Protein AF-A0A517NU62-F1 (afdb_monomer_lite)

Organism: NCBI:txid1930275

Sequence (178 aa):
MQRYALQYPAKADVAESIVQDFHSFRQALNVASADQRVLVLINAPPTDEAKLRESLKPIANHANIIGRFHFDFDSSGAAKTAINPFSNEPGIAIIAPGEFGLTGKVIQKLPLDASRQTILQALESANTQYAQSTAKKVYSTHVSKGRKAGVYFEGAVPYGEDRDGDGQIDQGKGRRRR

Secondary structure (DSSP, 8-state):
-HHHHTTS--SS-GGGPPPP--S-HHHHHHHHHHTT-EEEEEE--TTTHHHHHHHHHHHHTSTTTTTTEEEEEESS-THHHHBSS---SSEEEEEEEPTTSS-EEEEEEE-TT--HHHHHHHHHHHHHHHHHHSPPPPHHHHHHHHHHTT-----SSPSS--SSSSSS----------

Radius of gyration: 19.27 Å; chains: 1; bounding box: 55×40×47 Å

pLDDT: mean 88.98, std 10.38, range [45.09, 97.94]

Foldseek 3Di:
DVVVCVVPDDPDDQLQDWAAADPDPLVQLQVCLVLLAKEKEFLDAPVCVVVLRRVCSNVCSPPLRPPRYHYYYDPPCPLPVQEPPDDNPGWIFTWRRDNRSSHIYGPDTGHSPDDSVRVNVVRVVSSVVSVVPDDDDDPVVSVVVCVVVVNDDQDPDHDADDPPPPPDHPPDPDPPDD

Structure (mmCIF, N/CA/C/O backbone):
data_AF-A0A517NU62-F1
#
_entry.id   AF-A0A517NU62-F1
#
loop_
_atom_site.group_PDB
_atom_site.id
_atom_site.type_symbol
_atom_site.label_atom_id
_atom_site.label_alt_id
_atom_site.label_comp_id
_atom_site.label_asym_id
_atom_site.label_entity_id
_atom_site.label_seq_id
_atom_site.pdbx_PD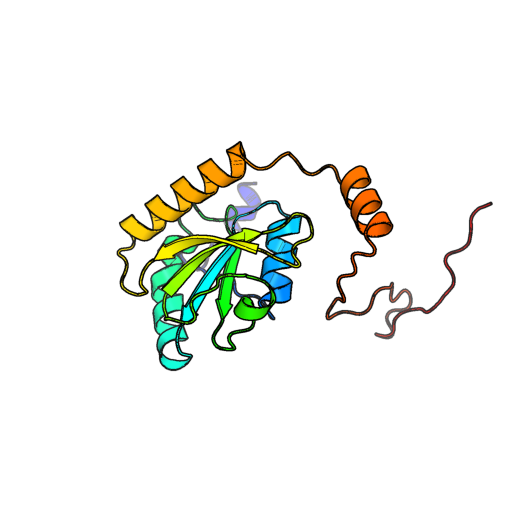B_ins_code
_atom_site.Cartn_x
_atom_site.Cartn_y
_atom_site.Cartn_z
_atom_site.occupancy
_atom_site.B_iso_or_equiv
_atom_site.auth_seq_id
_atom_site.auth_comp_id
_atom_site.auth_asym_id
_atom_site.auth_atom_id
_atom_site.pdbx_PDB_model_num
ATOM 1 N N . MET A 1 1 ? 14.232 -25.045 16.707 1.00 60.66 1 MET A N 1
ATOM 2 C CA . MET A 1 1 ? 13.334 -23.872 16.821 1.00 60.66 1 MET A CA 1
ATOM 3 C C . MET A 1 1 ? 12.718 -23.737 18.217 1.00 60.66 1 MET A C 1
ATOM 5 O O . MET A 1 1 ? 12.930 -22.703 18.831 1.00 60.66 1 MET A O 1
ATOM 9 N N . GLN A 1 2 ? 12.061 -24.763 18.781 1.00 62.62 2 GLN A N 1
ATOM 10 C CA . GLN A 1 2 ? 11.420 -24.669 20.113 1.00 62.62 2 GLN A CA 1
ATOM 11 C C . GLN A 1 2 ? 12.354 -24.274 21.279 1.00 62.62 2 GLN A C 1
ATOM 13 O O . GLN A 1 2 ? 11.968 -23.455 22.104 1.00 62.62 2 GLN A O 1
ATOM 18 N N . ARG A 1 3 ? 13.597 -24.783 21.331 1.00 73.06 3 ARG A N 1
ATOM 19 C CA . ARG A 1 3 ? 14.557 -24.482 22.419 1.00 73.06 3 ARG A CA 1
ATOM 20 C C . ARG A 1 3 ? 14.906 -22.991 22.553 1.00 73.06 3 ARG A C 1
ATOM 22 O O . ARG A 1 3 ? 15.128 -22.532 23.665 1.00 73.06 3 ARG A O 1
ATOM 29 N N . TYR A 1 4 ? 14.944 -22.250 21.444 1.00 76.06 4 TYR A N 1
ATOM 30 C CA . TYR A 1 4 ? 15.267 -20.817 21.442 1.00 76.06 4 TYR A CA 1
ATOM 31 C C . TYR A 1 4 ? 14.028 -19.938 21.644 1.00 76.06 4 TYR A C 1
ATOM 33 O O . TYR A 1 4 ? 14.117 -18.912 22.305 1.00 76.06 4 TYR A O 1
ATOM 41 N N . ALA A 1 5 ? 12.858 -20.361 21.153 1.00 75.06 5 ALA A N 1
ATOM 42 C CA . ALA A 1 5 ? 11.604 -19.632 21.364 1.00 75.06 5 ALA A CA 1
ATOM 43 C C . ALA A 1 5 ? 11.241 -19.509 22.856 1.00 75.06 5 ALA A C 1
ATOM 45 O O . ALA A 1 5 ? 10.744 -18.478 23.292 1.00 75.06 5 ALA A O 1
ATOM 46 N N . LEU A 1 6 ? 11.561 -20.532 23.657 1.00 81.19 6 LEU A N 1
ATOM 47 C CA . LEU A 1 6 ? 11.358 -20.513 25.110 1.00 81.19 6 LEU A CA 1
ATOM 48 C C . LEU A 1 6 ? 12.280 -19.527 25.848 1.00 81.19 6 LEU A C 1
ATOM 50 O O . LEU A 1 6 ? 11.954 -19.113 26.955 1.00 81.19 6 LEU A O 1
ATOM 54 N N . GLN A 1 7 ? 13.419 -19.149 25.258 1.00 89.44 7 GLN A N 1
ATOM 55 C CA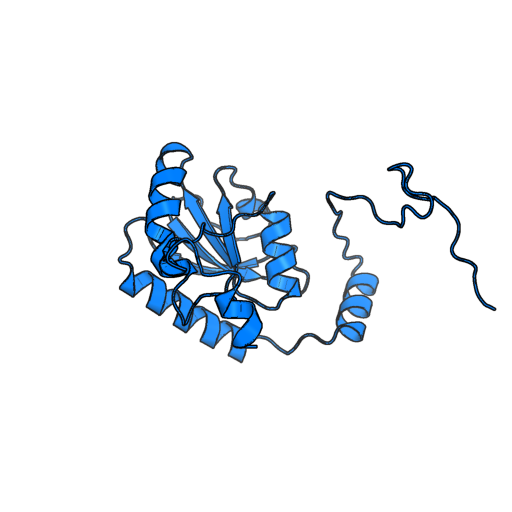 . GLN A 1 7 ? 14.353 -18.182 25.853 1.00 89.44 7 GLN A CA 1
ATOM 56 C C . GLN A 1 7 ? 13.919 -16.729 25.622 1.00 89.44 7 GLN A C 1
ATOM 58 O O . GLN A 1 7 ? 14.321 -15.845 26.374 1.00 89.44 7 GLN A O 1
ATOM 63 N N . TYR A 1 8 ? 13.084 -16.488 24.609 1.00 84.56 8 TYR A N 1
ATOM 64 C CA . TYR A 1 8 ? 12.605 -15.161 24.225 1.00 84.56 8 TYR A CA 1
ATOM 65 C C . TYR A 1 8 ? 11.080 -15.182 24.051 1.00 84.56 8 TYR A C 1
ATOM 67 O O . TYR A 1 8 ? 10.588 -15.089 22.923 1.00 84.56 8 TYR A O 1
ATOM 75 N N . PRO A 1 9 ? 10.315 -15.342 25.147 1.00 80.31 9 PRO A N 1
ATOM 76 C CA . PRO A 1 9 ? 8.863 -15.350 25.068 1.00 80.31 9 PRO A CA 1
ATOM 77 C C . PRO A 1 9 ? 8.342 -14.001 24.559 1.00 80.31 9 PRO A C 1
ATOM 79 O O . PRO A 1 9 ? 8.886 -12.939 24.882 1.00 80.31 9 PRO A O 1
ATOM 82 N N . ALA A 1 10 ? 7.269 -14.044 23.769 1.00 82.50 10 ALA A N 1
ATOM 83 C CA . ALA A 1 10 ? 6.583 -12.841 23.321 1.00 82.50 10 ALA A CA 1
ATOM 84 C C . ALA A 1 10 ? 6.074 -12.055 24.539 1.00 82.50 10 ALA A C 1
ATOM 86 O O . ALA A 1 10 ? 5.431 -12.611 25.427 1.00 82.50 10 ALA A O 1
ATOM 87 N N . LYS A 1 11 ? 6.387 -10.757 24.584 1.00 84.25 11 LYS A N 1
ATOM 88 C CA . LYS A 1 11 ? 5.987 -9.869 25.689 1.00 84.25 11 LYS A CA 1
ATOM 89 C C . LYS A 1 11 ? 4.559 -9.333 25.543 1.00 84.25 11 LYS A C 1
ATOM 91 O O . LYS A 1 11 ? 4.024 -8.792 26.501 1.00 84.25 11 LYS A O 1
ATOM 96 N N . ALA A 1 12 ? 3.978 -9.453 24.354 1.00 83.75 12 ALA A N 1
ATOM 97 C CA . ALA A 1 12 ? 2.646 -8.974 24.014 1.00 83.75 12 ALA A CA 1
ATOM 98 C C . ALA A 1 12 ? 2.039 -9.849 22.910 1.00 83.75 12 ALA A C 1
ATOM 100 O O . ALA A 1 12 ? 2.745 -10.638 22.274 1.00 83.75 12 ALA A O 1
ATOM 101 N N . ASP A 1 13 ? 0.735 -9.691 22.695 1.00 86.88 13 ASP A N 1
ATOM 102 C CA . ASP A 1 13 ? 0.022 -10.339 21.599 1.00 86.88 13 ASP A CA 1
ATOM 103 C C . ASP A 1 13 ? 0.471 -9.753 20.249 1.00 86.88 13 ASP A C 1
ATOM 105 O O . ASP A 1 13 ? 0.611 -8.540 20.090 1.00 86.88 13 ASP A O 1
ATOM 109 N N . VAL A 1 14 ? 0.675 -10.622 19.258 1.00 84.38 14 VAL A N 1
ATOM 110 C CA . VAL A 1 14 ? 0.995 -10.230 17.880 1.00 84.38 14 VAL A CA 1
ATOM 111 C C . VAL A 1 14 ? -0.123 -9.373 17.288 1.00 84.38 14 VAL A C 1
ATOM 113 O O . VAL A 1 14 ? 0.172 -8.467 16.508 1.00 84.38 14 VAL A O 1
ATOM 116 N N . ALA A 1 15 ? -1.379 -9.602 17.689 1.00 86.19 15 ALA A N 1
ATOM 117 C CA . ALA A 1 15 ? -2.527 -8.803 17.267 1.00 86.19 15 ALA A CA 1
ATOM 118 C C . ALA A 1 15 ? -2.367 -7.305 17.590 1.00 86.19 15 ALA A C 1
ATOM 120 O O . ALA A 1 15 ? -2.867 -6.467 16.838 1.00 86.19 15 ALA A O 1
ATOM 121 N N . GLU A 1 16 ? -1.607 -6.982 18.641 1.00 88.25 16 GLU A N 1
ATOM 122 C CA . GLU A 1 16 ? -1.365 -5.625 19.143 1.00 88.25 16 GLU A CA 1
ATOM 123 C C . GLU A 1 16 ? -0.125 -4.951 18.536 1.00 88.25 16 GLU A C 1
ATOM 125 O O . GLU A 1 16 ? 0.228 -3.826 18.908 1.00 88.25 16 GLU A O 1
ATOM 130 N N . SER A 1 17 ? 0.556 -5.618 17.599 1.00 91.44 17 SER A N 1
ATOM 131 C CA . SER A 1 17 ? 1.743 -5.060 16.946 1.00 91.44 17 SER A CA 1
ATOM 132 C C . SER A 1 17 ? 1.393 -3.781 16.191 1.00 91.44 17 SER A C 1
ATOM 134 O O . SER A 1 17 ? 0.332 -3.673 15.576 1.00 91.44 17 SER A O 1
ATOM 136 N N . ILE A 1 18 ? 2.306 -2.811 16.208 1.00 93.44 18 ILE A N 1
ATOM 137 C CA . ILE A 1 18 ? 2.119 -1.546 15.497 1.00 93.44 18 ILE A CA 1
ATOM 138 C C . ILE A 1 18 ? 1.877 -1.773 14.001 1.00 93.44 18 ILE A C 1
ATOM 140 O O . ILE A 1 18 ? 2.465 -2.661 13.382 1.00 93.44 18 ILE A O 1
ATOM 144 N N . VAL A 1 19 ? 1.014 -0.944 13.420 1.00 95.06 19 VAL A N 1
ATOM 145 C CA . VAL A 1 19 ? 0.759 -0.959 11.979 1.00 95.06 19 VAL A CA 1
ATOM 146 C C . VAL A 1 19 ? 1.964 -0.357 11.263 1.00 95.06 19 VAL A C 1
ATOM 148 O O . VAL A 1 19 ? 2.492 0.670 11.695 1.00 95.06 19 VAL A O 1
ATOM 151 N N . GLN A 1 20 ? 2.393 -1.008 10.180 1.00 95.00 20 GLN A N 1
ATOM 152 C CA . GLN A 1 20 ? 3.456 -0.499 9.320 1.00 95.00 20 GLN A CA 1
ATOM 153 C C . GLN A 1 20 ? 3.120 0.907 8.818 1.00 95.00 20 GLN A C 1
ATOM 155 O O . GLN A 1 20 ? 1.971 1.208 8.502 1.00 95.00 20 GLN A O 1
ATOM 160 N N . ASP A 1 21 ? 4.153 1.734 8.734 1.00 94.38 21 ASP A N 1
ATOM 161 C CA . ASP A 1 21 ? 4.095 3.074 8.181 1.00 94.38 21 ASP A CA 1
ATOM 162 C C . ASP A 1 21 ? 5.463 3.424 7.603 1.00 94.38 21 ASP A C 1
ATOM 164 O O . ASP A 1 21 ? 6.494 3.084 8.198 1.00 94.38 21 ASP A O 1
ATOM 168 N N . PHE A 1 22 ? 5.488 4.027 6.421 1.00 93.62 22 PHE A N 1
ATOM 169 C CA . PHE A 1 22 ? 6.728 4.372 5.745 1.00 93.62 22 PHE A CA 1
ATOM 170 C C . PHE A 1 22 ? 7.084 5.833 5.988 1.00 93.62 22 PHE A C 1
ATOM 172 O O . PHE A 1 22 ? 6.263 6.670 6.333 1.00 93.62 22 PHE A O 1
ATOM 179 N N . HIS A 1 23 ? 8.348 6.173 5.740 1.00 90.88 23 HIS A N 1
ATOM 180 C CA . HIS A 1 23 ? 8.784 7.564 5.822 1.00 90.88 23 HIS A CA 1
ATOM 181 C C . HIS A 1 23 ? 8.115 8.457 4.759 1.00 90.88 23 HIS A C 1
ATOM 183 O O . HIS A 1 23 ? 8.003 9.667 4.936 1.00 90.88 23 HIS A O 1
ATOM 189 N N . SER A 1 24 ? 7.709 7.877 3.625 1.00 92.31 24 SER A N 1
ATOM 190 C CA . SER A 1 24 ? 6.983 8.595 2.580 1.00 92.31 24 SER A CA 1
ATOM 191 C C . SER A 1 24 ? 6.123 7.657 1.741 1.00 92.31 24 SER A C 1
ATOM 193 O O . SER A 1 24 ? 6.540 6.537 1.429 1.00 92.31 24 SER A O 1
ATOM 195 N N . PHE A 1 25 ? 5.006 8.185 1.236 1.00 93.81 25 PHE A N 1
ATOM 196 C CA . PHE A 1 25 ? 4.135 7.482 0.294 1.00 93.81 25 PHE A CA 1
ATOM 197 C C . PHE A 1 25 ? 4.890 6.940 -0.931 1.00 93.81 25 PHE A C 1
ATOM 199 O O . PHE A 1 25 ? 4.674 5.816 -1.387 1.00 93.81 25 PHE A O 1
ATOM 206 N N . ARG A 1 26 ? 5.841 7.723 -1.456 1.00 93.69 26 ARG A N 1
ATOM 207 C CA . ARG A 1 26 ? 6.681 7.314 -2.588 1.00 93.69 26 ARG A CA 1
ATOM 208 C C . ARG A 1 26 ? 7.483 6.047 -2.271 1.00 93.69 26 ARG A C 1
ATOM 210 O O . ARG A 1 26 ? 7.615 5.176 -3.128 1.00 93.69 26 ARG A O 1
ATOM 217 N N . GLN A 1 27 ? 8.017 5.941 -1.054 1.00 94.12 27 GLN A N 1
ATOM 218 C CA . GLN A 1 27 ? 8.725 4.746 -0.600 1.00 94.12 27 GLN A CA 1
ATOM 219 C C . GLN A 1 27 ? 7.764 3.570 -0.414 1.00 94.12 27 GLN A C 1
ATOM 221 O O . GLN A 1 27 ? 8.070 2.481 -0.898 1.00 94.12 27 GLN A O 1
ATOM 226 N N . ALA A 1 28 ? 6.604 3.789 0.212 1.00 95.88 28 ALA A N 1
ATOM 227 C CA . ALA A 1 28 ? 5.588 2.754 0.398 1.00 95.88 28 ALA A CA 1
ATOM 228 C C . ALA A 1 28 ? 5.165 2.123 -0.937 1.00 95.88 28 ALA A C 1
ATOM 230 O O . ALA A 1 28 ? 5.155 0.900 -1.089 1.00 95.88 28 ALA A O 1
ATOM 231 N N . LEU A 1 29 ? 4.897 2.959 -1.945 1.00 96.25 29 LEU A N 1
ATOM 232 C CA . LEU A 1 29 ? 4.494 2.518 -3.279 1.00 96.25 29 LEU A CA 1
ATOM 233 C C . LEU A 1 29 ? 5.602 1.747 -4.009 1.00 96.25 29 LEU A C 1
ATOM 235 O O . LEU A 1 29 ? 5.332 0.745 -4.681 1.00 96.25 29 LEU A O 1
ATOM 239 N N . ASN A 1 30 ? 6.855 2.183 -3.864 1.00 95.12 30 ASN A N 1
ATOM 240 C CA . ASN A 1 30 ? 7.994 1.497 -4.461 1.00 95.12 30 ASN A CA 1
ATOM 241 C C . ASN A 1 30 ? 8.243 0.125 -3.829 1.00 95.12 30 ASN A C 1
ATOM 243 O O . ASN A 1 30 ? 8.381 -0.858 -4.560 1.00 95.12 30 ASN A O 1
ATOM 247 N N . VAL A 1 31 ? 8.220 0.042 -2.497 1.00 95.19 31 VAL A N 1
ATOM 248 C CA . VAL A 1 31 ? 8.375 -1.222 -1.766 1.00 95.19 31 VAL A CA 1
ATOM 249 C C . VAL A 1 31 ? 7.232 -2.179 -2.105 1.00 95.19 31 VAL A C 1
ATOM 251 O O . VAL A 1 31 ? 7.490 -3.329 -2.451 1.00 95.19 31 VAL A O 1
ATOM 254 N N . ALA A 1 32 ? 5.987 -1.695 -2.142 1.00 96.69 32 ALA A N 1
ATOM 255 C CA . ALA A 1 32 ? 4.843 -2.507 -2.552 1.00 96.69 32 ALA A CA 1
ATOM 256 C C . ALA A 1 32 ? 5.001 -3.076 -3.972 1.00 96.69 32 ALA A C 1
ATOM 258 O O . ALA A 1 32 ? 4.707 -4.248 -4.216 1.00 96.69 32 ALA A O 1
ATOM 259 N N . SER A 1 33 ? 5.534 -2.288 -4.911 1.00 95.81 33 SER A N 1
ATOM 260 C CA . SER A 1 33 ? 5.857 -2.782 -6.252 1.00 95.81 33 SER A CA 1
ATOM 261 C C . SER A 1 33 ? 6.969 -3.830 -6.246 1.00 95.81 33 SER A C 1
ATOM 263 O O . SER A 1 33 ? 6.884 -4.834 -6.963 1.00 95.81 33 SER A O 1
ATOM 265 N N . ALA A 1 34 ? 8.039 -3.597 -5.483 1.00 93.50 34 ALA A N 1
ATOM 266 C CA . ALA A 1 34 ? 9.192 -4.489 -5.404 1.00 93.50 34 ALA A CA 1
ATOM 267 C C . ALA A 1 34 ? 8.792 -5.868 -4.862 1.00 93.50 34 ALA A C 1
ATOM 269 O O . ALA A 1 34 ? 9.112 -6.880 -5.488 1.00 93.50 34 ALA A O 1
ATOM 270 N N . ASP A 1 35 ? 7.997 -5.882 -3.793 1.00 95.06 35 ASP A N 1
ATOM 271 C CA . ASP A 1 35 ? 7.494 -7.091 -3.138 1.00 95.06 35 ASP A CA 1
ATOM 272 C C . ASP A 1 35 ? 6.313 -7.737 -3.884 1.00 95.06 35 ASP A C 1
ATOM 274 O O . ASP A 1 35 ? 5.875 -8.828 -3.522 1.00 95.06 35 ASP A O 1
ATOM 278 N N . GLN A 1 36 ? 5.795 -7.081 -4.931 1.00 95.06 36 GLN A N 1
ATOM 279 C CA . GLN A 1 36 ? 4.554 -7.442 -5.621 1.00 95.06 36 GLN A CA 1
ATOM 280 C C . GLN A 1 36 ? 3.385 -7.637 -4.644 1.00 95.06 36 GLN A C 1
ATOM 282 O O . GLN A 1 36 ? 2.705 -8.664 -4.659 1.00 95.06 36 GLN A O 1
ATOM 287 N N . ARG A 1 37 ? 3.139 -6.628 -3.808 1.00 96.44 37 ARG A N 1
ATOM 288 C CA . ARG A 1 37 ? 2.056 -6.601 -2.821 1.00 96.44 37 ARG A CA 1
ATOM 289 C C . ARG A 1 37 ? 1.145 -5.404 -3.032 1.00 96.44 37 ARG A C 1
ATOM 291 O O . ARG A 1 37 ? 1.545 -4.386 -3.587 1.00 96.44 37 ARG A O 1
ATOM 298 N N . VAL A 1 38 ? -0.085 -5.531 -2.554 1.00 97.19 38 VAL A N 1
ATOM 299 C CA . VAL A 1 38 ? -1.053 -4.432 -2.537 1.00 97.19 38 VAL A CA 1
ATOM 300 C C . VAL A 1 38 ? -0.694 -3.460 -1.406 1.00 97.19 38 VAL A C 1
ATOM 302 O O . VAL A 1 38 ? -0.334 -3.887 -0.305 1.00 97.19 38 VAL A O 1
ATOM 305 N N . LEU A 1 39 ? -0.793 -2.159 -1.684 1.00 97.94 39 LEU A N 1
ATOM 306 C CA . LEU A 1 39 ? -0.610 -1.092 -0.700 1.00 97.94 39 LEU A CA 1
ATOM 307 C C . LEU A 1 39 ? -1.971 -0.653 -0.151 1.00 97.94 39 LEU A C 1
ATOM 309 O O . LEU A 1 39 ? -2.896 -0.386 -0.915 1.00 97.94 39 LEU A O 1
ATOM 313 N N . VAL A 1 40 ? -2.085 -0.551 1.166 1.00 97.69 40 VAL A N 1
ATOM 314 C CA . VAL A 1 40 ? -3.244 -0.015 1.877 1.00 97.69 40 VAL A CA 1
ATOM 315 C C . VAL A 1 40 ? -2.865 1.359 2.404 1.00 97.69 40 VAL A C 1
ATOM 317 O O . VAL A 1 40 ? -2.078 1.475 3.339 1.00 97.69 40 VAL A O 1
ATOM 320 N N . LEU A 1 41 ? -3.414 2.396 1.783 1.00 97.06 41 LEU A N 1
ATOM 321 C CA . LEU A 1 41 ? -3.174 3.780 2.155 1.00 97.06 41 LEU A CA 1
ATOM 322 C C . LEU A 1 41 ? -4.334 4.309 2.990 1.00 97.06 41 LEU A C 1
ATOM 324 O O . LEU A 1 41 ? -5.478 4.335 2.531 1.00 97.06 41 LEU A O 1
ATOM 328 N N . ILE A 1 42 ? -4.033 4.780 4.192 1.00 96.25 42 ILE A N 1
ATOM 329 C CA . ILE A 1 42 ? -4.984 5.477 5.045 1.00 96.25 42 ILE A CA 1
ATOM 330 C C . ILE A 1 42 ? -4.832 6.968 4.758 1.00 96.25 42 ILE A C 1
ATOM 332 O O . ILE A 1 42 ? -3.880 7.601 5.208 1.00 96.25 42 ILE A O 1
ATOM 336 N N . ASN A 1 43 ? -5.773 7.522 3.995 1.00 93.81 43 ASN A N 1
ATOM 337 C CA . ASN A 1 43 ? -5.864 8.957 3.763 1.00 93.81 43 ASN A CA 1
ATOM 338 C C . ASN A 1 43 ? -6.793 9.545 4.825 1.00 93.81 43 ASN A C 1
ATOM 340 O O . ASN A 1 43 ? -8.010 9.383 4.736 1.00 93.81 43 ASN A O 1
ATOM 344 N N . ALA A 1 44 ? -6.238 10.181 5.848 1.00 92.50 44 ALA A N 1
ATOM 345 C CA . ALA A 1 44 ? -7.013 10.732 6.953 1.00 92.50 44 ALA A CA 1
ATOM 346 C C . ALA A 1 44 ? -6.383 12.025 7.488 1.00 92.50 44 ALA A C 1
ATOM 348 O O . ALA A 1 44 ? -5.175 12.230 7.344 1.00 92.50 44 ALA A O 1
ATOM 349 N N . PRO A 1 45 ? -7.174 12.906 8.126 1.00 90.19 45 PRO A N 1
ATOM 350 C CA . PRO A 1 45 ? -6.627 14.051 8.840 1.00 90.19 45 PRO A CA 1
ATOM 351 C C . PRO A 1 45 ? -5.655 13.605 9.949 1.00 90.19 45 PRO A C 1
ATOM 353 O O . PRO A 1 45 ? -5.933 12.612 10.629 1.00 90.19 45 PRO A O 1
ATOM 356 N N . PRO A 1 46 ? -4.574 14.365 10.223 1.00 88.69 46 PRO A N 1
ATOM 357 C CA . PRO A 1 46 ? -3.613 14.034 11.282 1.00 88.69 46 PRO A CA 1
ATOM 358 C C . PRO A 1 46 ? -4.245 13.836 12.669 1.00 88.69 46 PRO A C 1
ATOM 360 O O . PRO A 1 46 ? -3.731 13.091 13.498 1.00 88.69 46 PRO A O 1
ATOM 363 N N . THR A 1 47 ? -5.381 14.489 12.931 1.00 90.62 47 THR A N 1
ATOM 364 C CA . THR A 1 47 ? -6.108 14.402 14.207 1.00 90.62 47 THR A CA 1
ATOM 365 C C . THR A 1 47 ? -6.666 13.011 14.502 1.00 90.62 47 THR A C 1
ATOM 367 O O . THR A 1 47 ? -6.835 12.666 15.671 1.00 90.62 47 THR A O 1
ATOM 370 N N . ASP A 1 48 ? -6.937 12.208 13.469 1.00 90.75 48 ASP A N 1
ATOM 371 C CA . ASP A 1 48 ? -7.555 10.883 13.607 1.00 90.75 48 ASP A CA 1
ATOM 372 C C . ASP A 1 48 ? -6.537 9.739 13.536 1.00 90.75 48 ASP A C 1
ATOM 374 O O . ASP A 1 48 ? -6.859 8.591 13.850 1.00 90.75 48 ASP A O 1
ATOM 378 N N . GLU A 1 49 ? -5.291 10.042 13.169 1.00 89.69 49 GLU A N 1
ATOM 379 C CA . GLU A 1 49 ? -4.266 9.054 12.840 1.00 89.69 49 GLU A CA 1
ATOM 380 C C . GLU A 1 49 ? -3.992 8.075 13.989 1.00 89.69 49 GLU A C 1
ATOM 382 O O . GLU A 1 49 ? -3.977 6.863 13.781 1.00 89.69 49 GLU A O 1
ATOM 387 N N . ALA A 1 50 ? -3.855 8.572 15.223 1.00 91.50 50 ALA A N 1
ATOM 388 C CA . ALA A 1 50 ? -3.600 7.726 16.390 1.00 91.50 50 ALA A CA 1
ATOM 389 C C . ALA A 1 50 ? -4.732 6.711 16.640 1.00 91.50 50 ALA A C 1
ATOM 391 O O . ALA A 1 50 ? -4.470 5.540 16.917 1.00 91.50 50 ALA A O 1
ATOM 392 N N . LYS A 1 51 ? -5.994 7.138 16.494 1.00 93.00 51 LYS A N 1
ATOM 393 C CA . LYS A 1 51 ? -7.163 6.257 16.654 1.00 93.00 51 LYS A CA 1
ATOM 394 C C . LYS A 1 51 ? -7.238 5.230 15.528 1.00 93.00 51 LYS A C 1
ATOM 396 O O . LYS A 1 51 ? -7.518 4.060 15.781 1.00 93.00 51 LYS A O 1
ATOM 401 N N . LEU A 1 52 ? -6.964 5.660 14.297 1.00 93.88 52 LEU A N 1
ATOM 402 C CA . LEU A 1 52 ? -6.965 4.784 13.128 1.00 93.88 52 LEU A CA 1
ATOM 403 C C . LEU A 1 52 ? -5.876 3.717 13.237 1.00 93.88 52 LEU A C 1
ATOM 405 O O . LEU A 1 52 ? -6.178 2.539 13.057 1.00 93.88 52 LEU A O 1
ATOM 409 N N . ARG A 1 53 ? -4.651 4.097 13.618 1.00 94.00 53 ARG A N 1
ATOM 410 C CA . ARG A 1 53 ? -3.550 3.156 13.880 1.00 94.00 53 ARG A CA 1
ATOM 411 C C . ARG A 1 53 ? -3.961 2.083 14.876 1.00 94.00 53 ARG A C 1
ATOM 413 O O . ARG A 1 53 ? -3.775 0.906 14.585 1.00 94.00 53 ARG A O 1
ATOM 420 N N . GLU A 1 54 ? -4.573 2.476 15.991 1.00 93.94 54 GLU A N 1
ATOM 421 C CA . GLU A 1 54 ? -5.042 1.528 17.002 1.00 93.94 54 GLU A CA 1
ATOM 422 C C . GLU A 1 54 ? -6.109 0.578 16.444 1.00 93.94 54 GLU A C 1
ATOM 424 O O . GLU A 1 54 ? -5.992 -0.639 16.566 1.00 93.94 54 GLU A O 1
ATOM 429 N N . SER A 1 55 ? -7.110 1.119 15.743 1.00 93.50 55 SER A N 1
ATOM 430 C CA . SER A 1 55 ? -8.196 0.322 15.157 1.00 93.50 55 SER A CA 1
ATOM 431 C C . SER A 1 55 ? -7.732 -0.658 14.068 1.00 93.50 55 SER A C 1
ATOM 433 O O . SER A 1 55 ? -8.370 -1.690 13.845 1.00 93.50 55 SER A O 1
ATOM 435 N N . LEU A 1 56 ? -6.614 -0.355 13.398 1.00 95.56 56 LEU A N 1
ATOM 436 C CA . LEU A 1 56 ? -6.077 -1.137 12.287 1.00 95.56 56 LEU A CA 1
ATOM 437 C C . LEU A 1 56 ? -5.099 -2.231 12.725 1.00 95.56 56 LEU A C 1
ATOM 439 O O . LEU A 1 56 ? -4.903 -3.170 11.954 1.00 95.56 56 LEU A O 1
ATOM 443 N N . LYS A 1 57 ? -4.537 -2.185 13.941 1.00 95.31 57 LYS A N 1
ATOM 444 C CA . LYS A 1 57 ? -3.688 -3.265 14.486 1.00 95.31 57 LYS A CA 1
ATOM 445 C C . LYS A 1 57 ? -4.300 -4.665 14.306 1.00 95.31 57 LYS A C 1
ATOM 447 O O . LYS A 1 57 ? -3.674 -5.504 13.651 1.00 95.31 57 LYS A O 1
ATOM 452 N N . PRO A 1 58 ? -5.546 -4.940 14.745 1.00 94.25 58 PRO A N 1
ATOM 453 C CA . PRO A 1 58 ? -6.136 -6.271 14.603 1.00 94.25 58 PRO A CA 1
ATOM 454 C C . PRO A 1 58 ? -6.467 -6.654 13.148 1.00 94.25 58 PRO A C 1
ATOM 456 O O . PRO A 1 58 ? -6.842 -7.802 12.890 1.00 94.25 58 PRO A O 1
ATOM 459 N N . ILE A 1 59 ? -6.384 -5.714 12.199 1.00 95.62 59 ILE A N 1
ATOM 460 C CA . ILE A 1 59 ? -6.533 -5.959 10.757 1.00 95.62 59 ILE A CA 1
ATOM 461 C C . ILE A 1 59 ? -5.166 -6.263 10.143 1.00 95.62 59 ILE A C 1
ATOM 463 O O . ILE A 1 59 ? -5.006 -7.312 9.525 1.00 95.62 59 ILE A O 1
ATOM 467 N N . ALA A 1 60 ? -4.177 -5.391 10.351 1.00 95.56 60 ALA A N 1
ATOM 468 C CA . ALA A 1 60 ? -2.827 -5.533 9.810 1.00 95.56 60 ALA A CA 1
ATOM 469 C C . ALA A 1 60 ? -2.133 -6.814 10.303 1.00 95.56 60 ALA A C 1
ATOM 471 O O . ALA A 1 60 ? -1.418 -7.466 9.542 1.00 95.56 60 ALA A O 1
ATOM 472 N N . ASN A 1 61 ? -2.413 -7.215 11.546 1.00 95.31 61 ASN A N 1
ATOM 473 C CA . ASN A 1 61 ? -1.863 -8.419 12.170 1.00 95.31 61 ASN A CA 1
ATOM 474 C C . ASN A 1 61 ? -2.770 -9.653 12.036 1.00 95.31 61 ASN A C 1
ATOM 476 O O . ASN A 1 61 ? -2.484 -10.698 12.620 1.00 95.31 61 ASN A O 1
ATOM 480 N N . HIS A 1 62 ? -3.874 -9.565 11.287 1.00 95.31 62 HIS A N 1
ATOM 481 C CA . HIS A 1 62 ? -4.740 -10.718 11.051 1.00 95.31 62 HIS A CA 1
ATOM 482 C C . HIS A 1 62 ? -3.989 -11.804 10.263 1.00 95.31 62 HIS A C 1
ATOM 484 O O . HIS A 1 62 ? -3.228 -11.493 9.347 1.00 95.31 62 HIS A O 1
ATOM 490 N N . ALA A 1 63 ? -4.238 -13.084 10.558 1.00 92.31 63 ALA A N 1
ATOM 491 C CA . ALA A 1 63 ? -3.499 -14.213 9.972 1.00 92.31 63 ALA A CA 1
ATOM 492 C C . ALA A 1 63 ? -3.512 -14.238 8.428 1.00 92.31 63 ALA A C 1
ATOM 494 O O . ALA A 1 63 ? -2.537 -14.644 7.797 1.00 92.31 63 ALA A O 1
ATOM 495 N N . ASN A 1 64 ? -4.598 -13.758 7.815 1.00 91.62 64 ASN A N 1
ATOM 496 C CA . ASN A 1 64 ? -4.738 -13.675 6.356 1.00 91.62 64 ASN A CA 1
ATOM 497 C C . ASN A 1 64 ? -4.163 -12.392 5.737 1.00 91.62 64 ASN A C 1
ATOM 499 O O . ASN A 1 64 ? -4.189 -12.264 4.516 1.00 91.62 64 ASN A O 1
ATOM 503 N N . ILE A 1 65 ? -3.686 -11.442 6.544 1.00 94.69 65 ILE A N 1
ATOM 504 C CA . ILE A 1 65 ? -3.253 -10.104 6.110 1.00 94.69 65 ILE A CA 1
ATOM 505 C C . ILE A 1 65 ? -1.765 -9.890 6.386 1.00 94.69 65 ILE A C 1
ATOM 507 O O . ILE A 1 65 ? -1.055 -9.358 5.530 1.00 94.69 65 ILE A O 1
ATOM 511 N N . ILE A 1 66 ? -1.282 -10.335 7.548 1.00 92.38 66 ILE A N 1
ATOM 512 C CA . ILE A 1 66 ? 0.092 -10.112 7.991 1.00 92.38 66 ILE A CA 1
ATOM 513 C C . ILE A 1 66 ? 1.102 -10.583 6.932 1.00 92.38 66 ILE A C 1
ATOM 515 O O . ILE A 1 66 ? 1.053 -11.710 6.435 1.00 92.38 66 ILE A O 1
ATOM 519 N N . GLY A 1 67 ? 1.995 -9.677 6.528 1.00 90.06 67 GLY A N 1
ATOM 520 C CA . GLY A 1 67 ? 3.022 -9.934 5.513 1.00 90.06 67 GLY A CA 1
ATOM 521 C C . GLY A 1 67 ? 2.523 -10.073 4.066 1.00 90.06 67 GLY A C 1
ATOM 522 O O . GLY A 1 67 ? 3.325 -10.398 3.190 1.00 90.06 67 GLY A O 1
ATOM 523 N N . ARG A 1 68 ? 1.232 -9.844 3.785 1.00 94.56 68 ARG A N 1
ATOM 524 C CA . ARG A 1 68 ? 0.663 -9.878 2.420 1.00 94.56 68 ARG A CA 1
ATOM 525 C C . ARG A 1 68 ? 0.369 -8.495 1.845 1.00 94.56 68 ARG A C 1
ATOM 527 O O . ARG A 1 68 ? 0.315 -8.346 0.628 1.00 94.56 68 ARG A O 1
ATOM 534 N N . PHE A 1 69 ? 0.230 -7.498 2.709 1.00 96.88 69 PHE A N 1
ATOM 535 C CA . PHE A 1 69 ? -0.040 -6.110 2.351 1.00 96.88 69 PHE A CA 1
ATOM 536 C C . PHE A 1 69 ? 0.995 -5.199 2.993 1.00 96.88 69 PHE A C 1
ATOM 538 O O . PHE A 1 69 ? 1.566 -5.535 4.032 1.00 96.88 69 PHE A O 1
ATOM 545 N N . HIS A 1 70 ? 1.188 -4.035 2.387 1.00 97.69 70 HIS A N 1
ATOM 546 C CA . HIS A 1 70 ? 1.841 -2.909 3.039 1.00 97.69 70 HIS A CA 1
ATOM 547 C C . HIS A 1 70 ? 0.791 -1.914 3.507 1.00 97.69 70 HIS A C 1
ATOM 549 O O . HIS A 1 70 ? -0.210 -1.719 2.821 1.00 97.69 70 HIS A O 1
ATOM 555 N N . PHE A 1 71 ? 1.030 -1.296 4.657 1.00 97.31 71 PHE A N 1
ATOM 556 C CA . PHE A 1 71 ? 0.205 -0.217 5.189 1.00 97.31 71 PHE A CA 1
ATOM 557 C C . PHE A 1 71 ? 1.023 1.069 5.213 1.00 97.31 71 PHE A C 1
ATOM 559 O O . PHE A 1 71 ? 2.241 1.018 5.400 1.00 97.31 71 PHE A O 1
ATOM 566 N N . ASP A 1 72 ? 0.352 2.189 4.977 1.00 96.38 72 ASP A N 1
ATOM 567 C CA . ASP A 1 72 ? 0.945 3.521 5.014 1.00 96.38 72 ASP A CA 1
ATOM 568 C C . ASP A 1 72 ? -0.125 4.565 5.340 1.00 96.38 72 ASP A C 1
ATOM 570 O O . ASP A 1 72 ? -1.303 4.382 5.001 1.00 96.38 72 ASP A O 1
ATOM 574 N N . PHE A 1 73 ? 0.274 5.659 5.978 1.00 94.62 73 PHE A N 1
ATOM 575 C CA . PHE A 1 73 ? -0.614 6.766 6.320 1.00 94.62 73 PHE A CA 1
ATOM 576 C C . PHE A 1 73 ? -0.197 8.010 5.529 1.00 94.62 73 PHE A C 1
ATOM 578 O O . PHE A 1 73 ? 0.963 8.407 5.541 1.00 94.62 73 PHE A O 1
ATOM 585 N N . ASP A 1 74 ? -1.141 8.651 4.836 1.00 88.94 74 ASP A N 1
ATOM 586 C CA . ASP A 1 74 ? -0.880 9.907 4.123 1.00 88.94 74 ASP A CA 1
ATOM 587 C C . ASP A 1 74 ? -1.864 10.984 4.569 1.00 88.94 74 ASP A C 1
ATOM 589 O O . ASP A 1 74 ? -3.074 10.878 4.383 1.00 88.94 74 ASP A O 1
ATOM 593 N N . SER A 1 75 ? -1.311 12.046 5.146 1.00 82.50 75 SER A N 1
ATOM 594 C CA . SER A 1 75 ? -2.014 13.288 5.475 1.00 82.50 75 SER A CA 1
ATOM 595 C C . SER A 1 75 ? -1.547 14.473 4.617 1.00 82.50 75 SER A C 1
ATOM 597 O O . SER A 1 75 ? -2.133 15.554 4.665 1.00 82.50 75 SER A O 1
ATOM 599 N N . SER A 1 76 ? -0.504 14.272 3.804 1.00 78.56 76 SER A N 1
ATOM 600 C CA . SER A 1 76 ? 0.150 15.292 2.974 1.00 78.56 76 SER A CA 1
ATOM 601 C C . SER A 1 76 ? -0.458 15.414 1.572 1.00 78.56 76 SER A C 1
ATOM 603 O O . SER A 1 76 ? -0.274 16.422 0.887 1.00 78.56 76 SER A O 1
ATOM 605 N N . GLY A 1 77 ? -1.194 14.389 1.129 1.00 82.69 77 GLY A N 1
ATOM 606 C CA . GLY A 1 77 ? -1.744 14.296 -0.221 1.00 82.69 77 GLY A CA 1
ATOM 607 C C . GLY A 1 77 ? -0.701 13.921 -1.277 1.00 82.69 77 GLY A C 1
ATOM 608 O O . GLY A 1 77 ? -0.958 14.106 -2.471 1.00 82.69 77 GLY A O 1
ATOM 609 N N . ALA A 1 78 ? 0.456 13.394 -0.866 1.00 86.56 78 ALA A N 1
ATOM 610 C CA . ALA A 1 78 ? 1.513 12.929 -1.760 1.00 86.56 78 ALA A CA 1
ATOM 611 C C . ALA A 1 78 ? 0.996 11.889 -2.771 1.00 86.56 78 ALA A C 1
ATOM 613 O O . ALA A 1 78 ? 1.424 11.891 -3.932 1.00 86.56 78 ALA A O 1
ATOM 614 N N . ALA A 1 79 ? 0.010 11.076 -2.374 1.00 89.94 79 ALA A N 1
ATOM 615 C CA . ALA A 1 79 ? -0.625 10.075 -3.228 1.00 89.94 79 ALA A CA 1
ATOM 616 C C . ALA A 1 79 ? -1.209 10.635 -4.539 1.00 89.94 79 ALA A C 1
ATOM 618 O O . ALA A 1 79 ? -1.172 9.951 -5.562 1.00 89.94 79 ALA A O 1
ATOM 619 N N . LYS A 1 80 ? -1.665 11.897 -4.560 1.00 90.00 80 LYS A N 1
ATO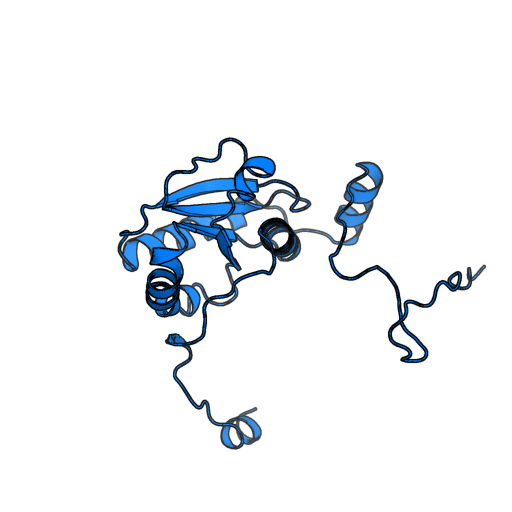M 620 C CA . LYS A 1 80 ? -2.250 12.555 -5.749 1.00 90.00 80 LYS A CA 1
ATOM 621 C C . LYS A 1 80 ? -1.328 12.584 -6.962 1.00 90.00 80 LYS A C 1
ATOM 623 O O . LYS A 1 80 ? -1.794 12.604 -8.095 1.00 90.00 80 LYS A O 1
ATOM 628 N N . THR A 1 81 ? -0.023 12.683 -6.723 1.00 89.00 81 THR A N 1
ATOM 629 C CA . THR A 1 81 ? 0.954 12.870 -7.805 1.00 89.00 81 THR A CA 1
ATOM 630 C C . THR A 1 81 ? 1.275 11.557 -8.514 1.00 89.00 81 THR A C 1
ATOM 632 O O . THR A 1 81 ? 1.563 11.551 -9.707 1.00 89.00 81 THR A O 1
ATOM 635 N N . ALA A 1 82 ? 1.176 10.440 -7.794 1.00 91.50 82 ALA A N 1
ATOM 636 C CA . ALA A 1 82 ? 1.497 9.104 -8.285 1.00 91.50 82 ALA A CA 1
ATOM 637 C C . ALA A 1 82 ? 0.251 8.265 -8.627 1.00 91.50 82 ALA A C 1
ATOM 639 O O . ALA A 1 82 ? 0.357 7.256 -9.330 1.00 91.50 82 ALA A O 1
ATOM 640 N N . ILE A 1 83 ? -0.931 8.662 -8.151 1.00 93.38 83 ILE A N 1
ATOM 641 C CA . ILE A 1 83 ? -2.196 7.972 -8.403 1.00 93.38 83 ILE A CA 1
ATOM 642 C C . ILE A 1 83 ? -3.156 8.922 -9.118 1.00 93.38 83 ILE A C 1
ATOM 644 O O . ILE A 1 83 ? -3.528 9.962 -8.582 1.00 93.38 83 ILE A O 1
ATOM 648 N N . ASN A 1 84 ? -3.602 8.544 -10.319 1.00 84.31 84 ASN A N 1
ATOM 649 C CA . ASN A 1 84 ? -4.572 9.318 -11.090 1.00 84.31 84 ASN A CA 1
ATOM 650 C C . ASN A 1 84 ? -5.642 8.397 -11.720 1.00 84.31 84 ASN A C 1
ATOM 652 O O . ASN A 1 84 ? -5.276 7.503 -12.489 1.00 84.31 84 ASN A O 1
ATOM 656 N N . PRO A 1 85 ? -6.945 8.600 -11.432 1.00 84.25 85 PRO A N 1
ATOM 657 C CA . PRO A 1 85 ? -7.495 9.572 -10.480 1.00 84.25 85 PRO A CA 1
ATOM 658 C C . PRO A 1 85 ? -7.307 9.138 -9.016 1.00 84.25 85 PRO A C 1
ATOM 660 O O . PRO A 1 85 ? -7.403 7.953 -8.695 1.00 84.25 85 PRO A O 1
ATOM 663 N N . PHE A 1 86 ? -7.093 10.106 -8.118 1.00 88.25 86 PHE A N 1
ATOM 664 C CA . PHE A 1 86 ? -7.106 9.904 -6.665 1.00 88.25 86 PHE A CA 1
ATOM 665 C C . PHE A 1 86 ? -8.061 10.897 -5.994 1.00 88.25 86 PHE A C 1
ATOM 667 O O . PHE A 1 86 ? -7.968 12.104 -6.214 1.00 88.25 86 PHE A O 1
ATOM 674 N N . SER A 1 87 ? -8.993 10.385 -5.182 1.00 85.12 87 SER A N 1
ATOM 675 C CA . SER A 1 87 ? -9.898 11.213 -4.376 1.00 85.12 87 SER A CA 1
ATOM 676 C C . SER A 1 87 ? -9.253 11.521 -3.028 1.00 85.12 87 SER A C 1
ATOM 678 O O . SER A 1 87 ? -8.911 10.606 -2.280 1.00 85.12 87 SER A O 1
ATOM 680 N N . ASN A 1 88 ? -9.185 12.811 -2.702 1.00 83.44 88 ASN A N 1
ATOM 681 C CA . ASN A 1 88 ? -8.594 13.331 -1.461 1.00 83.44 88 ASN A CA 1
ATOM 682 C C . ASN A 1 88 ? -9.510 13.214 -0.260 1.00 83.44 88 ASN A C 1
ATOM 684 O O . ASN A 1 88 ? -9.118 13.585 0.843 1.00 83.44 88 ASN A O 1
ATOM 688 N N . GLU A 1 89 ? -10.739 12.758 -0.477 1.00 88.88 89 GLU A N 1
ATOM 689 C CA . GLU A 1 89 ? -11.662 12.534 0.618 1.00 88.88 89 GLU A CA 1
ATOM 690 C C . GLU A 1 89 ? -11.061 11.490 1.563 1.00 88.88 89 GLU A C 1
ATOM 692 O O . GLU A 1 89 ? -10.465 10.510 1.082 1.00 88.88 89 GLU A O 1
ATOM 697 N N . PRO A 1 90 ? -11.215 11.672 2.881 1.00 92.75 90 PRO A N 1
ATOM 698 C CA . PRO A 1 90 ? -10.730 10.706 3.845 1.00 92.75 90 PRO A CA 1
ATOM 699 C C . PRO A 1 90 ? -11.259 9.294 3.565 1.00 92.75 90 PRO A C 1
ATOM 701 O O . PRO A 1 90 ? -12.408 9.111 3.157 1.00 92.75 90 PRO A O 1
ATOM 704 N N . GLY A 1 91 ? -10.414 8.285 3.741 1.00 94.94 91 GLY A N 1
ATOM 705 C CA . GLY A 1 91 ? -10.766 6.894 3.488 1.00 94.94 91 GLY A CA 1
ATOM 706 C C . GLY A 1 91 ? -9.561 5.964 3.451 1.00 94.94 91 GLY A C 1
ATOM 707 O O . GLY A 1 91 ? -8.408 6.387 3.515 1.00 94.94 91 GLY A O 1
ATOM 708 N N . ILE A 1 92 ? -9.852 4.677 3.304 1.00 96.38 92 ILE A N 1
ATOM 709 C CA . ILE A 1 92 ? -8.860 3.617 3.136 1.00 96.38 92 ILE A CA 1
ATOM 710 C C . ILE A 1 92 ? -8.811 3.272 1.648 1.00 96.38 92 ILE A C 1
ATOM 712 O O . ILE A 1 92 ? -9.776 2.744 1.091 1.00 96.38 92 ILE A O 1
ATOM 716 N N . ALA A 1 93 ? -7.705 3.594 0.986 1.00 96.56 93 ALA A N 1
ATOM 717 C CA . ALA A 1 93 ? -7.482 3.292 -0.420 1.00 96.56 93 ALA A CA 1
ATOM 718 C C . ALA A 1 93 ? -6.630 2.027 -0.566 1.00 96.56 93 ALA A C 1
ATOM 720 O O . ALA A 1 93 ? -5.518 1.943 -0.053 1.00 96.56 93 ALA A O 1
ATOM 721 N N . ILE A 1 94 ? -7.143 1.051 -1.308 1.00 97.06 94 ILE A N 1
ATOM 722 C CA . ILE A 1 94 ? -6.440 -0.185 -1.646 1.00 97.06 94 ILE A CA 1
ATOM 723 C C . ILE A 1 94 ? -5.843 -0.012 -3.041 1.00 97.06 94 ILE A C 1
ATOM 725 O O . ILE A 1 94 ? -6.572 0.185 -4.015 1.00 97.06 94 ILE A O 1
ATOM 729 N N . ILE A 1 95 ? -4.518 -0.051 -3.141 1.00 97.19 95 ILE A N 1
ATOM 730 C CA . ILE A 1 95 ? -3.759 0.399 -4.306 1.00 97.19 95 ILE A CA 1
ATOM 731 C C . ILE A 1 95 ? -2.942 -0.757 -4.882 1.00 97.19 95 ILE A C 1
ATOM 733 O O . ILE A 1 95 ? -2.095 -1.345 -4.208 1.00 97.19 95 ILE A O 1
ATOM 737 N N . ALA A 1 96 ? -3.157 -1.040 -6.167 1.00 96.44 96 ALA A N 1
ATOM 738 C CA . ALA A 1 96 ? -2.237 -1.833 -6.970 1.00 96.44 96 ALA A CA 1
ATOM 739 C C . ALA A 1 96 ? -1.039 -0.953 -7.360 1.00 96.44 96 ALA A C 1
ATOM 741 O O . ALA A 1 96 ? -1.238 0.045 -8.069 1.00 96.44 96 ALA A O 1
ATOM 742 N N . PRO A 1 97 ? 0.192 -1.282 -6.942 1.00 96.62 97 PRO A N 1
ATOM 743 C CA . PRO A 1 97 ? 1.361 -0.556 -7.409 1.00 96.62 97 PRO A CA 1
ATOM 744 C C . PRO A 1 97 ? 1.626 -0.852 -8.891 1.00 96.62 97 PRO A C 1
ATOM 746 O O . PRO A 1 97 ? 1.432 -1.967 -9.375 1.00 96.62 97 PRO A O 1
ATOM 749 N N . GLY A 1 98 ? 2.108 0.150 -9.621 1.00 94.50 98 GLY A N 1
ATOM 750 C CA . GLY A 1 98 ? 2.609 -0.019 -10.983 1.00 94.50 98 GLY A CA 1
ATOM 751 C C . GLY A 1 98 ? 3.918 -0.815 -11.022 1.00 94.50 98 GLY A C 1
ATOM 752 O O . GLY A 1 98 ? 4.572 -1.015 -9.996 1.00 94.50 98 GLY A O 1
ATOM 753 N N . GLU A 1 99 ? 4.349 -1.229 -12.220 1.00 93.62 99 GLU A N 1
ATOM 754 C CA . GLU A 1 99 ? 5.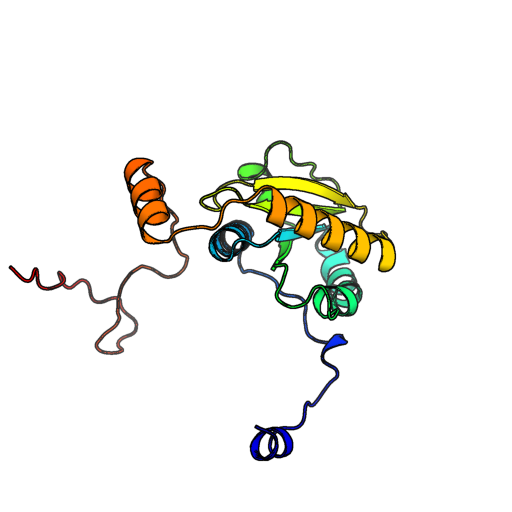498 -2.139 -12.417 1.00 93.62 99 GLU A CA 1
ATOM 755 C C . GLU A 1 99 ? 6.774 -1.681 -11.693 1.00 93.62 99 GLU A C 1
ATOM 757 O O . GLU A 1 99 ? 7.482 -2.515 -11.126 1.00 93.62 99 GLU A O 1
ATOM 762 N N . PHE A 1 100 ? 7.035 -0.370 -11.687 1.00 93.88 100 PHE A N 1
ATOM 763 C CA . PHE A 1 100 ? 8.215 0.256 -11.078 1.00 93.88 100 PHE A CA 1
ATOM 764 C C . PHE A 1 100 ? 7.922 1.004 -9.766 1.00 93.88 100 PHE A C 1
ATOM 766 O O . PHE A 1 100 ? 8.819 1.622 -9.196 1.00 93.88 100 PHE A O 1
ATOM 773 N N . GLY A 1 101 ? 6.666 0.997 -9.305 1.00 93.75 101 GLY A N 1
ATOM 774 C CA . GLY A 1 101 ? 6.265 1.634 -8.047 1.00 93.75 101 GLY A CA 1
ATOM 775 C C . GLY A 1 101 ? 6.426 3.156 -8.010 1.00 93.75 101 GLY A C 1
ATOM 776 O O . GLY A 1 101 ? 6.560 3.731 -6.937 1.00 93.75 101 GLY A O 1
ATOM 777 N N . LEU A 1 102 ? 6.437 3.802 -9.179 1.00 93.81 102 LEU A N 1
ATOM 778 C CA . LEU A 1 102 ? 6.344 5.262 -9.310 1.00 93.81 102 LEU A CA 1
ATOM 779 C C . LEU A 1 102 ? 4.894 5.739 -9.427 1.00 93.81 102 LEU A C 1
ATOM 781 O O . LEU A 1 102 ? 4.588 6.883 -9.115 1.00 93.81 102 LEU A O 1
ATOM 785 N N . THR A 1 103 ? 4.014 4.857 -9.893 1.00 95.50 103 THR A N 1
ATOM 786 C CA . THR A 1 103 ? 2.584 5.107 -10.049 1.00 95.50 103 THR A CA 1
ATOM 787 C C . THR A 1 103 ? 1.785 3.961 -9.450 1.00 95.50 103 THR A C 1
ATOM 789 O O . THR A 1 103 ? 2.326 2.883 -9.191 1.00 95.50 103 THR A O 1
ATOM 792 N N . GLY A 1 104 ? 0.498 4.188 -9.208 1.00 95.38 104 GLY A N 1
ATOM 793 C CA . GLY A 1 104 ? -0.414 3.172 -8.697 1.00 95.38 104 GLY A CA 1
ATOM 794 C C . GLY A 1 104 ? -1.842 3.401 -9.169 1.00 95.38 104 GLY A C 1
ATOM 795 O O . GLY A 1 104 ? -2.183 4.465 -9.686 1.00 95.38 104 GLY A O 1
ATOM 796 N N . LYS A 1 105 ? -2.686 2.387 -8.986 1.00 95.44 105 LYS A N 1
ATOM 797 C CA . LYS A 1 105 ? -4.116 2.451 -9.289 1.00 95.44 105 LYS A CA 1
ATOM 798 C C . LYS A 1 105 ? -4.923 2.029 -8.072 1.00 95.44 105 LYS A C 1
ATOM 800 O O . LYS A 1 105 ? -4.682 0.961 -7.515 1.00 95.44 105 LYS A O 1
ATOM 805 N N . VAL A 1 106 ? -5.916 2.834 -7.700 1.00 95.56 106 VAL A N 1
ATOM 806 C CA . VAL A 1 106 ? -6.894 2.443 -6.678 1.00 95.56 106 VAL A CA 1
ATOM 807 C C . VAL A 1 106 ? -7.744 1.296 -7.227 1.00 95.56 106 VAL A C 1
ATOM 809 O O . VAL A 1 106 ? -8.415 1.448 -8.248 1.00 95.56 106 VAL A O 1
ATOM 812 N N . ILE A 1 107 ? -7.688 0.144 -6.562 1.00 94.44 107 ILE A N 1
ATOM 813 C CA . ILE A 1 107 ? -8.564 -1.004 -6.819 1.00 94.44 107 ILE A CA 1
ATOM 814 C C . ILE A 1 107 ? -9.918 -0.748 -6.158 1.00 94.44 107 ILE A C 1
ATOM 816 O O . ILE A 1 107 ? -10.963 -0.933 -6.775 1.00 94.44 107 ILE A O 1
ATOM 820 N N . GLN A 1 108 ? -9.887 -0.308 -4.900 1.00 94.69 108 GLN A N 1
ATOM 821 C CA . GLN A 1 108 ? -11.070 -0.097 -4.079 1.00 94.69 108 GLN A CA 1
ATOM 822 C C . GLN A 1 108 ? -10.804 1.003 -3.049 1.00 94.69 108 GLN A C 1
ATOM 824 O O . GLN A 1 108 ? -9.680 1.155 -2.568 1.00 94.69 108 GLN A O 1
ATOM 829 N N . LYS A 1 109 ? -11.843 1.766 -2.705 1.00 95.31 109 LYS A N 1
ATOM 830 C CA . LYS A 1 109 ? -11.823 2.757 -1.626 1.00 95.31 109 LYS A CA 1
ATOM 831 C C . LYS A 1 109 ? -12.922 2.423 -0.624 1.00 95.31 109 LYS A C 1
ATOM 833 O O . LYS A 1 109 ? -14.041 2.115 -1.029 1.00 95.31 109 LYS A O 1
ATOM 838 N N . LEU A 1 110 ? -12.594 2.477 0.660 1.00 96.44 110 LEU A N 1
ATOM 839 C CA . LEU A 1 110 ? -13.522 2.292 1.772 1.00 96.44 110 LEU A CA 1
ATOM 840 C C . LEU A 1 110 ? -13.587 3.579 2.607 1.00 96.44 110 LEU A C 1
ATOM 842 O O . LEU A 1 110 ? -12.595 4.315 2.657 1.00 96.44 110 LEU A O 1
ATOM 846 N N . PRO A 1 111 ? -14.717 3.864 3.271 1.00 95.56 111 PRO A N 1
ATOM 847 C CA . PRO A 1 111 ? -14.779 4.952 4.237 1.00 95.56 111 PRO A CA 1
ATOM 848 C C . PRO A 1 111 ? -13.967 4.609 5.502 1.00 95.56 111 PRO A C 1
ATOM 850 O O . PRO A 1 111 ? -13.675 3.441 5.765 1.00 95.56 111 PRO A O 1
ATOM 853 N N . LEU A 1 112 ? -13.570 5.625 6.277 1.00 93.69 112 LEU A N 1
ATOM 854 C CA . LEU A 1 112 ? -12.752 5.438 7.490 1.00 93.69 112 LEU A CA 1
ATOM 855 C C . LEU A 1 112 ? -13.487 4.699 8.619 1.00 93.69 112 LEU A C 1
ATOM 857 O O . LEU A 1 112 ? -12.843 4.101 9.473 1.00 93.69 112 LEU A O 1
ATOM 861 N N . ASP A 1 113 ? -14.818 4.731 8.618 1.00 92.94 113 ASP A N 1
ATOM 862 C CA . ASP A 1 113 ? -15.692 4.054 9.579 1.00 92.94 113 ASP A CA 1
ATOM 863 C C . ASP A 1 113 ? -16.097 2.637 9.131 1.00 92.94 113 ASP A C 1
ATOM 865 O O . ASP A 1 113 ? -16.935 1.993 9.768 1.00 92.94 113 ASP A O 1
ATOM 869 N N . ALA A 1 114 ? -15.505 2.127 8.042 1.00 95.81 114 ALA A N 1
ATOM 870 C CA . ALA A 1 114 ? -15.775 0.785 7.552 1.00 95.81 114 ALA A CA 1
ATOM 871 C C . ALA A 1 114 ? -15.526 -0.267 8.642 1.00 95.81 114 ALA A C 1
ATOM 873 O O . ALA A 1 114 ? -14.520 -0.250 9.353 1.00 95.81 114 ALA A O 1
ATOM 874 N N . SER A 1 115 ? -16.435 -1.239 8.738 1.00 95.94 115 SER A N 1
ATOM 875 C CA . SER A 1 115 ? -16.301 -2.307 9.725 1.00 95.94 115 SER A CA 1
ATOM 876 C C . SER A 1 115 ? -15.042 -3.143 9.473 1.00 95.94 115 SER A C 1
ATOM 878 O O . SER A 1 115 ? -14.634 -3.363 8.328 1.00 95.94 115 SER A O 1
ATOM 880 N N . ARG A 1 116 ? -14.469 -3.706 10.543 1.00 94.88 116 ARG A N 1
ATOM 881 C CA . ARG A 1 116 ? -13.317 -4.618 10.462 1.00 94.88 116 ARG A CA 1
ATOM 882 C C . ARG A 1 116 ? -13.525 -5.734 9.436 1.00 94.88 116 ARG A C 1
ATOM 884 O O . ARG A 1 116 ? -12.624 -6.031 8.658 1.00 94.88 116 ARG A O 1
ATOM 891 N N . GLN A 1 117 ? -14.709 -6.344 9.431 1.00 96.00 117 GLN A N 1
ATOM 892 C CA . GLN A 1 117 ? -15.038 -7.433 8.514 1.00 96.00 117 GLN A CA 1
ATOM 893 C C . GLN A 1 117 ? -15.062 -6.956 7.058 1.00 96.00 117 GLN A C 1
ATOM 895 O O . GLN A 1 117 ? -14.516 -7.631 6.188 1.00 96.00 117 GLN A O 1
ATOM 900 N N . THR A 1 118 ? -15.630 -5.775 6.803 1.00 97.19 118 THR A N 1
ATOM 901 C CA . THR A 1 118 ? -15.646 -5.157 5.471 1.00 97.19 118 THR A CA 1
ATOM 902 C C . THR A 1 118 ? -14.230 -4.890 4.967 1.00 97.19 118 THR A C 1
ATOM 904 O O . THR A 1 118 ? -13.926 -5.196 3.815 1.00 97.19 118 THR A O 1
ATOM 907 N N . ILE A 1 119 ? -13.346 -4.371 5.828 1.00 97.50 119 ILE A N 1
ATOM 908 C CA . ILE A 1 119 ? -11.947 -4.116 5.466 1.00 97.50 119 ILE A CA 1
ATOM 909 C C . ILE A 1 119 ? -11.238 -5.433 5.128 1.00 97.50 119 ILE A C 1
ATOM 911 O O . ILE A 1 119 ? -10.621 -5.534 4.072 1.00 97.50 119 ILE A O 1
ATOM 915 N N . LEU A 1 120 ? -11.368 -6.466 5.968 1.00 97.19 120 LEU A N 1
ATOM 916 C CA . LEU A 1 120 ? -10.744 -7.774 5.722 1.00 97.19 120 LEU A CA 1
ATOM 917 C C . LEU A 1 120 ? -11.190 -8.392 4.389 1.00 97.19 120 LEU A C 1
ATOM 919 O O . LEU A 1 120 ? -10.348 -8.819 3.602 1.00 97.19 120 LEU A O 1
ATOM 923 N N . GLN A 1 121 ? -12.493 -8.377 4.103 1.00 96.81 121 GLN A N 1
ATOM 924 C CA . GLN A 1 121 ? -13.040 -8.902 2.847 1.00 96.81 121 GLN A CA 1
ATOM 925 C C . GLN A 1 121 ? -12.529 -8.129 1.625 1.00 96.81 121 GLN A C 1
ATOM 927 O O . GLN A 1 121 ? -12.168 -8.734 0.613 1.00 96.81 121 GLN A O 1
ATOM 932 N N . ALA A 1 122 ? -12.459 -6.799 1.717 1.00 97.31 122 ALA A N 1
ATOM 933 C CA . ALA A 1 122 ? -11.930 -5.961 0.647 1.00 97.31 122 ALA A CA 1
ATOM 934 C C . ALA A 1 122 ? -10.446 -6.252 0.377 1.00 97.31 122 ALA A C 1
ATOM 936 O O . ALA A 1 122 ? -10.044 -6.381 -0.779 1.00 97.31 122 ALA A O 1
ATOM 937 N N . LEU A 1 123 ? -9.640 -6.418 1.432 1.00 97.38 123 LEU A N 1
ATOM 938 C CA . LEU A 1 123 ? -8.228 -6.775 1.308 1.00 97.38 123 LEU A CA 1
ATOM 939 C C . LEU A 1 123 ? -8.054 -8.147 0.647 1.00 97.38 123 LEU A C 1
ATOM 941 O O . LEU A 1 123 ? -7.312 -8.267 -0.329 1.00 97.38 123 LEU A O 1
ATOM 945 N N . GLU A 1 124 ? -8.764 -9.174 1.116 1.00 96.12 124 GLU A N 1
ATOM 946 C CA . GLU A 1 124 ? -8.694 -10.526 0.543 1.00 96.12 124 GLU A CA 1
ATOM 947 C C . GLU A 1 124 ? -9.097 -10.551 -0.941 1.00 96.12 124 GLU A C 1
ATOM 949 O O . GLU A 1 124 ? -8.397 -11.150 -1.768 1.00 96.12 124 GLU A O 1
ATOM 954 N N . SER A 1 125 ? -10.173 -9.842 -1.296 1.00 96.00 125 SER A N 1
ATOM 955 C CA . SER A 1 125 ? -10.619 -9.686 -2.683 1.00 96.00 125 SER A CA 1
ATOM 956 C C . SER A 1 125 ? -9.563 -8.981 -3.538 1.00 96.00 125 SER A C 1
ATOM 958 O O . SER A 1 125 ? -9.179 -9.483 -4.597 1.00 96.00 125 SER A O 1
ATOM 960 N N . ALA A 1 126 ? -9.028 -7.854 -3.060 1.00 95.75 126 ALA A N 1
ATOM 961 C CA . ALA A 1 126 ? -8.018 -7.084 -3.778 1.00 95.75 126 ALA A CA 1
ATOM 962 C C . ALA A 1 126 ? -6.722 -7.875 -3.993 1.00 95.75 126 ALA A C 1
ATOM 964 O O . ALA A 1 126 ? -6.157 -7.839 -5.085 1.00 95.75 126 ALA A O 1
ATOM 965 N N . ASN A 1 127 ? -6.264 -8.632 -2.993 1.00 95.44 127 ASN A N 1
ATOM 966 C CA . ASN A 1 127 ? -5.081 -9.478 -3.132 1.00 95.44 127 ASN A CA 1
ATOM 967 C C . ASN A 1 127 ? -5.307 -10.629 -4.114 1.00 95.44 127 ASN A C 1
ATOM 969 O O . ASN A 1 127 ? -4.422 -10.932 -4.910 1.00 95.44 127 ASN A O 1
ATOM 973 N N . THR A 1 128 ? -6.495 -11.238 -4.110 1.00 94.50 128 THR A N 1
ATOM 974 C CA . THR A 1 128 ? -6.850 -12.283 -5.082 1.00 94.50 128 THR A CA 1
ATOM 975 C C . THR A 1 128 ? -6.838 -11.729 -6.506 1.00 94.50 128 THR A C 1
ATOM 977 O O . THR A 1 128 ? -6.190 -12.296 -7.388 1.00 94.50 128 THR A O 1
ATOM 980 N N . GLN A 1 129 ? -7.478 -10.578 -6.723 1.00 94.38 129 GLN A N 1
ATOM 981 C CA . GLN A 1 129 ? -7.491 -9.900 -8.018 1.00 94.38 129 GLN A CA 1
ATOM 982 C C . GLN A 1 129 ? -6.079 -9.495 -8.465 1.00 94.38 129 GLN A C 1
ATOM 984 O O . GLN A 1 129 ? -5.705 -9.691 -9.625 1.00 94.38 129 GLN A O 1
ATOM 989 N N . TYR A 1 130 ? -5.276 -8.944 -7.554 1.00 94.44 130 TYR A N 1
ATOM 990 C CA . TYR A 1 130 ? -3.907 -8.534 -7.845 1.00 94.44 130 TYR A CA 1
ATOM 991 C C . TYR A 1 130 ? -3.024 -9.736 -8.200 1.00 94.44 130 TYR A C 1
ATOM 993 O O . TYR A 1 130 ? -2.309 -9.687 -9.198 1.00 94.44 130 TYR A O 1
ATOM 1001 N N . ALA A 1 131 ? -3.127 -10.845 -7.465 1.00 92.62 131 ALA A N 1
ATOM 1002 C CA . ALA A 1 131 ? -2.362 -12.061 -7.738 1.00 92.62 131 ALA A CA 1
ATOM 1003 C C . ALA A 1 131 ? -2.716 -12.701 -9.092 1.00 92.62 131 ALA A C 1
ATOM 1005 O O . ALA A 1 131 ? -1.836 -13.227 -9.767 1.00 92.62 131 ALA A O 1
ATOM 1006 N N . GLN A 1 132 ? -3.984 -12.640 -9.508 1.00 92.50 132 GLN A N 1
ATOM 1007 C CA . GLN A 1 132 ? -4.431 -13.171 -10.802 1.00 92.50 132 GLN A CA 1
ATOM 1008 C C . GLN A 1 132 ? -4.010 -12.293 -11.986 1.00 92.50 132 GLN A C 1
ATOM 1010 O O . GLN A 1 132 ? -3.699 -12.805 -13.059 1.00 92.50 132 GLN A O 1
ATOM 1015 N N . SER A 1 133 ? -4.017 -10.972 -11.805 1.00 89.81 133 SER A N 1
ATOM 1016 C CA . SER A 1 133 ? -3.710 -10.009 -12.871 1.00 89.81 133 SER A CA 1
ATOM 1017 C C . SER A 1 133 ? -2.223 -9.669 -12.996 1.00 89.81 133 SER A C 1
ATOM 1019 O O . SER A 1 133 ? -1.792 -9.189 -14.046 1.00 89.81 133 SER A O 1
ATOM 1021 N N . THR A 1 134 ? -1.421 -9.927 -11.960 1.00 89.81 134 THR A N 1
ATOM 1022 C CA . THR A 1 134 ? -0.008 -9.537 -11.927 1.00 89.81 134 THR A CA 1
ATOM 1023 C C . THR A 1 134 ? 0.899 -10.691 -12.325 1.00 89.81 134 THR A C 1
ATOM 1025 O O . THR A 1 134 ? 1.023 -11.688 -11.617 1.00 89.81 134 THR A O 1
ATOM 1028 N N . ALA A 1 135 ? 1.618 -10.528 -13.436 1.00 91.12 135 ALA A N 1
ATOM 1029 C CA . ALA A 1 135 ? 2.667 -11.467 -13.812 1.00 91.12 135 ALA A CA 1
ATOM 1030 C C . ALA A 1 135 ? 3.813 -11.460 -12.785 1.00 91.12 135 ALA A C 1
ATOM 1032 O O . ALA A 1 135 ? 4.218 -10.412 -12.271 1.00 91.12 135 ALA A O 1
ATOM 1033 N N . LYS A 1 136 ? 4.389 -12.638 -12.525 1.00 92.12 136 LYS A N 1
ATOM 1034 C CA . LYS A 1 136 ? 5.554 -12.771 -11.644 1.00 92.12 136 LYS A CA 1
ATOM 1035 C C . LYS A 1 136 ? 6.713 -11.914 -12.159 1.00 92.12 136 LYS A C 1
ATOM 1037 O O . LYS A 1 136 ? 7.121 -12.024 -13.317 1.00 92.12 136 LYS A O 1
ATOM 1042 N N . LYS A 1 137 ? 7.278 -11.090 -11.279 1.00 91.19 137 LYS A N 1
ATOM 1043 C CA . LYS A 1 137 ? 8.418 -10.228 -11.592 1.00 91.19 137 LYS A CA 1
ATOM 1044 C C . LYS A 1 137 ? 9.687 -11.074 -11.682 1.00 91.19 137 LYS A C 1
ATOM 1046 O O . LYS A 1 137 ? 10.063 -11.774 -10.744 1.00 91.19 137 LYS A O 1
ATOM 1051 N N . VAL A 1 138 ? 10.367 -10.990 -12.823 1.00 93.81 138 VAL A N 1
ATOM 1052 C CA . VAL A 1 138 ? 11.707 -11.559 -13.021 1.00 93.81 138 VAL A CA 1
ATOM 1053 C C . VAL A 1 138 ? 12.717 -10.428 -12.901 1.00 93.81 138 VAL A C 1
ATOM 1055 O O . VAL A 1 138 ? 12.693 -9.495 -13.704 1.00 93.81 138 VAL A O 1
ATOM 1058 N N . TYR A 1 139 ? 13.597 -10.505 -11.901 1.00 88.62 139 TYR A N 1
ATOM 1059 C CA . TYR A 1 139 ? 14.494 -9.407 -11.528 1.00 88.62 139 TYR A CA 1
ATOM 1060 C C . TYR A 1 139 ? 15.343 -8.889 -12.699 1.00 88.62 139 TYR A C 1
ATOM 1062 O O . TYR A 1 139 ? 15.341 -7.693 -12.980 1.00 88.62 139 TYR A O 1
ATOM 1070 N N . SER A 1 140 ? 16.017 -9.777 -13.436 1.00 90.38 140 SER A N 1
ATOM 1071 C CA . SER A 1 140 ? 16.889 -9.394 -14.558 1.00 90.38 140 SER A CA 1
ATOM 1072 C C . SER A 1 140 ? 16.129 -8.652 -15.663 1.00 90.38 140 SER A C 1
ATOM 1074 O O . SER A 1 140 ? 16.565 -7.596 -16.129 1.00 90.38 140 SER A O 1
ATOM 1076 N N . THR A 1 141 ? 14.961 -9.168 -16.046 1.00 92.31 141 THR A N 1
ATOM 1077 C CA . THR A 1 141 ? 14.075 -8.545 -17.033 1.00 92.31 141 THR A CA 1
ATOM 1078 C C . THR A 1 141 ? 13.551 -7.203 -16.534 1.00 92.31 141 THR A C 1
ATOM 1080 O O . THR A 1 141 ? 13.559 -6.232 -17.286 1.00 92.31 141 THR A O 1
ATOM 1083 N N . HIS A 1 142 ? 13.138 -7.128 -15.269 1.00 92.19 142 HIS A N 1
ATOM 1084 C CA . HIS A 1 142 ? 12.618 -5.911 -14.654 1.00 92.19 142 HIS A CA 1
ATOM 1085 C C . HIS A 1 142 ? 13.665 -4.789 -14.628 1.00 92.19 142 HIS A C 1
ATOM 1087 O O . HIS A 1 142 ? 13.392 -3.686 -15.100 1.00 92.19 142 HIS A O 1
ATOM 1093 N N . VAL A 1 143 ? 14.891 -5.084 -14.183 1.00 90.69 143 VAL A N 1
ATOM 1094 C CA . VAL A 1 143 ? 16.000 -4.114 -14.177 1.00 90.69 143 VAL A CA 1
ATOM 1095 C C . VAL A 1 143 ? 16.344 -3.662 -15.597 1.00 90.69 143 VAL A C 1
ATOM 1097 O O . VAL A 1 143 ? 16.528 -2.469 -15.838 1.00 90.69 143 VAL A O 1
ATOM 1100 N N . SER A 1 144 ? 16.405 -4.590 -16.559 1.00 92.00 144 SER A N 1
ATOM 1101 C CA . SER A 1 144 ? 16.672 -4.250 -17.962 1.00 92.00 144 SER A CA 1
ATOM 1102 C C . SER A 1 144 ? 15.600 -3.319 -18.537 1.00 92.00 144 SER A C 1
ATOM 1104 O O . SER A 1 144 ? 15.937 -2.318 -19.169 1.00 92.00 144 SER A O 1
ATOM 1106 N N . LYS A 1 145 ? 14.318 -3.608 -18.277 1.00 92.44 145 LYS A N 1
ATOM 1107 C CA . LYS A 1 145 ? 13.195 -2.756 -18.687 1.00 92.44 145 LYS A CA 1
ATOM 1108 C C . LYS A 1 145 ? 13.273 -1.370 -18.053 1.00 92.44 145 LYS A C 1
ATOM 1110 O O . LYS A 1 145 ? 13.184 -0.389 -18.781 1.00 92.44 145 LYS A O 1
ATOM 1115 N N . GLY A 1 146 ? 13.498 -1.289 -16.740 1.00 91.94 146 GLY A N 1
ATOM 1116 C CA . GLY A 1 146 ? 13.609 -0.014 -16.025 1.00 91.94 146 GLY A CA 1
ATOM 1117 C C . GLY A 1 146 ? 14.727 0.864 -16.585 1.00 91.94 146 GLY A C 1
ATOM 1118 O O . GLY A 1 146 ? 14.496 2.027 -16.902 1.00 91.94 146 GLY A O 1
ATOM 1119 N N . ARG A 1 147 ? 15.909 0.280 -16.836 1.00 90.88 147 ARG A N 1
ATOM 1120 C CA . ARG A 1 147 ? 17.034 0.992 -17.467 1.00 90.88 147 ARG A CA 1
ATOM 1121 C C . ARG A 1 147 ? 16.698 1.494 -18.871 1.00 90.88 147 ARG A C 1
ATOM 1123 O O . ARG A 1 147 ? 16.995 2.640 -19.183 1.00 90.88 147 ARG A O 1
ATOM 1130 N N . LYS A 1 148 ? 16.073 0.659 -19.710 1.00 93.00 148 LYS A N 1
ATOM 1131 C CA . LYS A 1 148 ? 15.658 1.052 -21.071 1.00 93.00 148 LYS A CA 1
ATOM 1132 C C . LYS A 1 148 ? 14.615 2.168 -21.063 1.00 93.00 148 LYS A C 1
ATOM 1134 O O . LYS A 1 148 ? 14.639 3.017 -21.942 1.00 93.00 148 LYS A O 1
ATOM 1139 N N . ALA A 1 149 ? 13.720 2.156 -20.081 1.00 91.56 149 ALA A N 1
ATOM 1140 C CA . ALA A 1 149 ? 12.670 3.151 -19.915 1.00 91.56 149 ALA A CA 1
ATOM 1141 C C . ALA A 1 149 ? 13.137 4.420 -19.176 1.00 91.56 149 ALA A C 1
ATOM 1143 O O . ALA A 1 149 ? 12.322 5.305 -18.939 1.00 91.56 149 ALA A O 1
ATOM 1144 N N . GLY A 1 150 ? 14.417 4.517 -18.788 1.00 91.44 150 GLY A N 1
ATOM 1145 C CA . GLY A 1 150 ? 14.937 5.666 -18.040 1.00 91.44 150 GLY A CA 1
ATOM 1146 C C . GLY A 1 150 ? 14.313 5.825 -16.650 1.00 91.44 150 GLY A C 1
ATOM 1147 O O . GLY A 1 150 ? 14.304 6.921 -16.099 1.00 91.44 150 GLY A O 1
ATOM 1148 N N . VAL A 1 151 ? 13.770 4.744 -16.086 1.00 90.56 151 VAL A N 1
ATOM 1149 C CA . VAL A 1 151 ? 13.127 4.757 -14.772 1.00 90.56 151 VAL A CA 1
ATOM 1150 C C . VAL A 1 151 ? 14.198 4.911 -13.702 1.00 90.56 151 VAL A C 1
ATOM 1152 O O . VAL A 1 151 ? 15.080 4.059 -13.567 1.00 90.56 151 VAL A O 1
ATOM 1155 N N . TYR A 1 152 ? 14.085 5.977 -12.917 1.00 86.25 152 TYR A N 1
ATOM 1156 C CA . TYR A 1 152 ? 14.966 6.254 -11.795 1.00 86.25 152 TYR A CA 1
ATOM 1157 C C . TYR A 1 152 ? 14.148 6.468 -10.523 1.00 86.25 152 TYR A C 1
ATOM 1159 O O . TYR A 1 152 ? 13.154 7.192 -10.520 1.00 86.25 152 TYR A O 1
ATOM 1167 N N . PHE A 1 153 ? 14.576 5.818 -9.444 1.00 85.69 153 PHE A N 1
ATOM 1168 C CA . PHE A 1 153 ? 14.040 6.023 -8.109 1.00 85.69 153 PHE A CA 1
ATOM 1169 C C . PHE A 1 153 ? 15.172 6.533 -7.225 1.00 85.69 153 PHE A C 1
ATOM 1171 O O . PHE A 1 153 ? 16.125 5.806 -6.952 1.00 85.69 153 PHE A O 1
ATOM 1178 N N . GLU A 1 154 ? 15.069 7.780 -6.783 1.00 83.56 154 GLU A N 1
ATOM 1179 C CA . GLU A 1 154 ? 16.043 8.368 -5.869 1.00 83.56 154 GLU A CA 1
ATOM 1180 C C . GLU A 1 154 ? 15.775 7.873 -4.443 1.00 83.56 154 GLU A C 1
ATOM 1182 O O . GLU A 1 154 ? 14.683 8.075 -3.917 1.00 83.56 154 GLU A O 1
ATOM 1187 N N . GLY A 1 155 ? 16.715 7.167 -3.821 1.00 79.19 155 GLY A N 1
ATOM 1188 C CA . GLY A 1 155 ? 16.584 6.740 -2.424 1.00 79.19 155 GLY A CA 1
ATOM 1189 C C . GLY A 1 155 ? 16.805 7.900 -1.450 1.00 79.19 155 GLY A C 1
ATOM 1190 O O . GLY A 1 155 ? 17.472 8.869 -1.788 1.00 79.19 155 GLY A O 1
ATOM 1191 N N . ALA A 1 156 ? 16.275 7.794 -0.227 1.00 79.69 156 ALA A N 1
ATOM 1192 C CA . ALA A 1 156 ? 16.637 8.721 0.856 1.00 79.69 156 ALA A CA 1
ATOM 1193 C C . ALA A 1 156 ? 18.070 8.478 1.365 1.00 79.69 156 ALA A C 1
ATOM 1195 O O . ALA A 1 156 ? 18.720 9.390 1.867 1.00 79.69 156 ALA A O 1
ATOM 1196 N N . VAL A 1 157 ? 18.559 7.243 1.215 1.00 79.06 157 VAL A N 1
ATOM 1197 C CA . VAL A 1 157 ? 19.951 6.876 1.474 1.00 79.06 157 VAL A CA 1
ATOM 1198 C C . VAL A 1 157 ? 20.698 6.907 0.139 1.00 79.06 157 VAL A C 1
ATOM 1200 O O . VAL A 1 157 ? 20.240 6.259 -0.812 1.00 79.06 157 VAL A O 1
ATOM 1203 N N . PRO A 1 158 ? 21.809 7.656 0.035 1.00 75.56 158 PRO A N 1
ATOM 1204 C CA . PRO A 1 158 ? 22.569 7.716 -1.200 1.00 75.56 158 PRO A CA 1
ATOM 1205 C C . PRO A 1 158 ? 23.182 6.350 -1.543 1.00 75.56 158 PRO A C 1
ATOM 1207 O O . PRO A 1 158 ? 23.422 5.505 -0.683 1.00 75.56 158 PRO A O 1
ATOM 1210 N N . TYR A 1 159 ? 23.377 6.102 -2.836 1.00 73.69 159 TYR A N 1
ATOM 1211 C CA . TYR A 1 159 ? 23.825 4.799 -3.322 1.00 73.69 159 TYR A CA 1
ATOM 1212 C C . TYR A 1 159 ? 25.337 4.629 -3.155 1.00 73.69 159 TYR A C 1
ATOM 1214 O O . TYR A 1 159 ? 26.106 5.424 -3.693 1.00 73.69 159 TYR A O 1
ATOM 1222 N N . GLY A 1 160 ? 25.758 3.546 -2.502 1.00 79.50 160 GLY A N 1
ATOM 1223 C CA . GLY A 1 160 ? 27.154 3.120 -2.431 1.00 79.50 160 GLY A CA 1
ATOM 1224 C C . GLY A 1 160 ? 27.452 2.287 -1.187 1.00 79.50 160 GLY A C 1
ATOM 1225 O O . GLY A 1 160 ? 26.543 1.933 -0.441 1.00 79.50 160 GLY A O 1
ATOM 1226 N N . GLU A 1 161 ? 28.722 1.939 -1.010 1.00 80.31 161 GLU A N 1
ATOM 1227 C CA . GLU A 1 161 ? 29.229 1.240 0.174 1.00 80.31 161 GLU A CA 1
ATOM 1228 C C . GLU A 1 161 ? 30.117 2.209 0.955 1.00 80.31 161 GLU A C 1
ATOM 1230 O O . GLU A 1 161 ? 30.894 2.939 0.344 1.00 80.31 161 GLU A O 1
ATOM 1235 N N . ASP A 1 162 ? 29.992 2.194 2.276 1.00 83.94 162 ASP A N 1
ATOM 1236 C CA . ASP A 1 162 ? 30.979 2.729 3.213 1.00 83.94 162 ASP A CA 1
ATOM 1237 C C . ASP A 1 162 ? 31.838 1.533 3.655 1.00 83.94 162 ASP A C 1
ATOM 1239 O O . ASP A 1 162 ? 31.363 0.650 4.379 1.00 83.94 162 ASP A O 1
ATOM 1243 N N . ARG A 1 163 ? 33.042 1.397 3.092 1.00 79.06 163 ARG A N 1
ATOM 1244 C CA . ARG A 1 163 ? 33.910 0.230 3.321 1.00 79.06 163 ARG A CA 1
ATOM 1245 C C . ARG A 1 163 ? 34.853 0.426 4.492 1.00 79.06 163 ARG A C 1
ATOM 1247 O O . ARG A 1 163 ? 35.371 -0.578 4.985 1.00 79.06 163 ARG A O 1
ATOM 1254 N N . ASP A 1 164 ? 35.115 1.663 4.893 1.00 85.56 164 ASP A N 1
ATOM 1255 C CA . ASP A 1 164 ? 36.006 1.990 6.004 1.00 85.56 164 ASP A CA 1
ATOM 1256 C C . ASP A 1 164 ? 35.260 2.374 7.294 1.00 85.56 164 ASP A C 1
ATOM 1258 O O . ASP A 1 164 ? 35.868 2.390 8.366 1.00 85.56 164 ASP A O 1
ATOM 1262 N N . GLY A 1 165 ? 33.938 2.529 7.227 1.00 83.94 165 GLY A N 1
ATOM 1263 C CA . GLY A 1 165 ? 33.052 2.774 8.359 1.00 83.94 165 GLY A CA 1
ATOM 1264 C C . GLY A 1 165 ? 33.044 4.230 8.822 1.00 83.94 165 GLY A C 1
ATOM 1265 O O . GLY A 1 165 ? 32.737 4.475 9.993 1.00 83.94 165 GLY A O 1
ATOM 1266 N N . ASP A 1 166 ? 33.422 5.182 7.966 1.00 87.75 166 ASP A N 1
ATOM 1267 C CA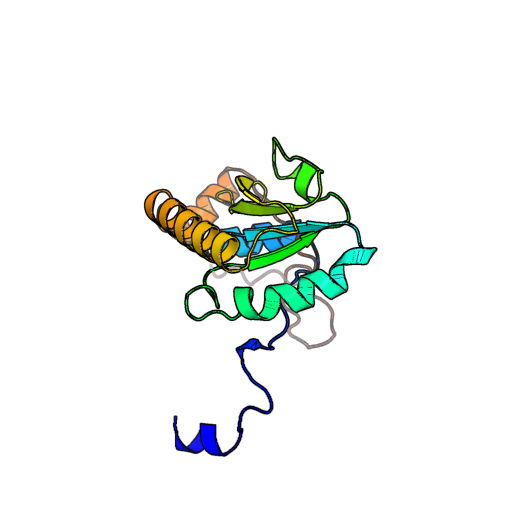 . ASP A 1 166 ? 33.527 6.605 8.308 1.00 87.75 166 ASP A CA 1
ATOM 1268 C C . ASP A 1 166 ? 32.187 7.371 8.211 1.00 87.75 166 ASP A C 1
ATOM 1270 O O . ASP A 1 166 ? 32.104 8.554 8.562 1.00 87.75 166 ASP A O 1
ATOM 1274 N N . GLY A 1 167 ? 31.118 6.688 7.789 1.00 81.12 167 GLY A N 1
ATOM 1275 C CA . GLY A 1 167 ? 29.787 7.252 7.590 1.00 81.12 167 GLY A CA 1
ATOM 1276 C C . GLY A 1 167 ? 29.620 8.008 6.268 1.00 81.12 167 GLY A C 1
ATOM 1277 O O . GLY A 1 167 ? 28.570 8.623 6.053 1.00 81.12 167 GLY A O 1
ATOM 1278 N N . GLN A 1 168 ? 30.616 7.977 5.383 1.00 84.25 168 GLN A N 1
ATOM 1279 C CA . GLN A 1 168 ? 30.589 8.543 4.040 1.00 84.25 168 GLN A CA 1
ATOM 1280 C C . GLN A 1 168 ? 30.593 7.425 2.999 1.00 84.25 168 GLN A C 1
ATOM 1282 O O . GLN A 1 168 ? 31.097 6.326 3.191 1.00 84.25 168 GLN A O 1
ATOM 1287 N N . ILE A 1 169 ? 29.978 7.695 1.850 1.00 79.88 169 ILE A N 1
ATOM 1288 C CA . ILE A 1 169 ? 29.990 6.729 0.755 1.00 79.88 169 ILE A CA 1
ATOM 1289 C C . ILE A 1 169 ? 31.323 6.819 0.031 1.00 79.88 169 ILE A C 1
ATOM 1291 O O . ILE A 1 169 ? 31.659 7.867 -0.533 1.00 79.88 169 ILE A O 1
ATOM 1295 N N . ASP A 1 170 ? 32.004 5.683 -0.072 1.00 80.88 170 ASP A N 1
ATOM 1296 C CA . ASP A 1 170 ? 33.221 5.560 -0.853 1.00 80.88 170 ASP A CA 1
ATOM 1297 C C . ASP A 1 170 ? 32.938 5.799 -2.335 1.00 80.88 170 ASP A C 1
ATOM 1299 O O . ASP A 1 170 ? 32.452 4.931 -3.073 1.00 80.88 170 ASP A O 1
ATOM 1303 N N . GLN A 1 171 ? 33.324 6.973 -2.828 1.00 68.56 171 GLN A N 1
ATOM 1304 C CA . GLN A 1 171 ? 33.301 7.272 -4.257 1.00 68.56 171 GLN A CA 1
ATOM 1305 C C . GLN A 1 171 ? 34.537 6.683 -4.955 1.00 68.56 171 GLN A C 1
ATOM 1307 O O . GLN A 1 171 ? 35.374 7.382 -5.521 1.00 68.56 171 GLN A O 1
ATOM 1312 N N . GLY A 1 172 ? 34.660 5.354 -4.924 1.00 58.78 172 GLY A N 1
ATOM 1313 C CA . GLY A 1 172 ? 35.730 4.602 -5.577 1.00 58.78 172 GLY A CA 1
ATOM 1314 C C . GLY A 1 172 ? 35.212 3.790 -6.761 1.00 58.78 172 GLY A C 1
ATOM 1315 O O . GLY A 1 172 ? 34.395 2.885 -6.588 1.00 58.78 172 GLY A O 1
ATOM 1316 N N . LYS A 1 173 ? 35.710 4.063 -7.979 1.00 52.44 173 LYS A N 1
ATOM 1317 C CA . LYS A 1 173 ? 35.373 3.295 -9.194 1.00 52.44 173 LYS A CA 1
ATOM 1318 C C . LYS A 1 173 ? 35.566 1.801 -8.935 1.00 52.44 173 LYS A C 1
ATOM 1320 O O . LYS A 1 173 ? 36.698 1.327 -8.836 1.00 52.44 173 LYS A O 1
ATOM 1325 N N . GLY A 1 174 ? 34.456 1.063 -8.882 1.00 51.34 174 GLY A N 1
ATOM 1326 C CA . GLY A 1 174 ? 34.459 -0.393 -8.880 1.00 51.34 174 GLY A CA 1
ATOM 1327 C C . GLY A 1 174 ? 35.425 -0.896 -9.948 1.00 51.34 174 GLY A C 1
ATOM 1328 O O . GLY A 1 174 ? 35.335 -0.523 -11.121 1.00 51.34 174 GLY A O 1
ATOM 1329 N N . ARG A 1 175 ? 36.409 -1.679 -9.511 1.00 46.31 175 ARG A N 1
ATOM 1330 C CA . ARG A 1 175 ? 37.473 -2.243 -10.337 1.00 46.31 175 ARG A CA 1
ATOM 1331 C C . ARG A 1 175 ? 36.822 -2.981 -11.512 1.00 46.31 175 ARG A C 1
ATOM 1333 O O . ARG A 1 175 ? 36.281 -4.068 -11.330 1.00 46.31 175 ARG A O 1
ATOM 1340 N N . ARG A 1 176 ? 36.839 -2.376 -12.709 1.00 45.09 176 ARG A N 1
ATOM 1341 C CA . ARG A 1 176 ? 36.462 -3.026 -13.974 1.00 45.09 176 ARG A CA 1
ATOM 1342 C C . ARG A 1 176 ? 37.347 -4.266 -14.107 1.00 45.09 176 ARG A C 1
ATOM 1344 O O . ARG A 1 176 ? 38.517 -4.147 -14.464 1.00 45.09 176 ARG A O 1
ATOM 1351 N N . ARG A 1 177 ? 36.822 -5.442 -13.756 1.00 48.41 177 ARG A N 1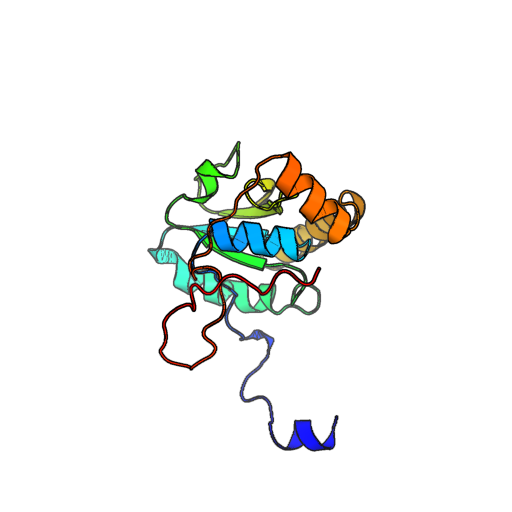
ATOM 1352 C CA . ARG A 1 177 ? 37.449 -6.711 -14.126 1.00 48.41 177 ARG A CA 1
ATOM 1353 C C . ARG A 1 177 ? 37.315 -6.812 -15.647 1.00 48.41 177 ARG A C 1
ATOM 1355 O O . ARG A 1 177 ? 36.196 -6.822 -16.155 1.00 48.41 177 ARG A O 1
ATOM 1362 N N . ARG A 1 178 ? 38.458 -6.701 -16.328 1.00 45.38 178 ARG A N 1
ATOM 1363 C CA . ARG A 1 178 ? 38.620 -7.099 -17.729 1.00 45.38 178 ARG A CA 1
ATOM 1364 C C . ARG A 1 178 ? 38.412 -8.600 -17.849 1.00 45.38 178 ARG A C 1
ATOM 1366 O O . ARG A 1 178 ? 38.776 -9.296 -16.874 1.00 45.38 178 ARG A O 1
#